Protein AF-A0A7C4XS37-F1 (afdb_monomer_lite)

pLDDT: mean 78.34, std 14.73, range [43.69, 95.88]

Secondary structure (DSSP, 8-state):
-HHHHHHHHHHHHHHHHHHHHHHHHHHHHSTTHHHHHHHHHHHHHHHHHHHHHHHHHHHHHHHHHHTTS-------SSSSS-SS-HHHHHHHHHHHHHHS---HHHHHHHHT-SS--HHHHHHHHHTT-

Radius of gyration: 19.51 Å; chains: 1; bounding box: 53×21×56 Å

Sequence (129 aa):
AFSLFLTYVCVSFLSRVREYYADRHSASVVENGSQKLSVALAKIVHAAKNMKRARKDMQHLNAFKALFITDPDRAEAESTTLSVMATSSDQKLVEEIVSQKLTWIDRINEIFSTHPHVIKRIKALQNLS

Foldseek 3Di:
DVVVVVVLLVLLVVLAVVVLVVQVVQCVVDDNRLLVVLLVLLVVVVVVVVVVVVVVVVVVVVVCVVVVNDDPPPDPPPDPDPDDPDPVVSVVSSVVLLVDDCDPVNVVVSSVDSYHDSSVSSVSSVVVD

Structure (mmCIF, N/CA/C/O backbone):
data_AF-A0A7C4XS37-F1
#
_entry.id   AF-A0A7C4XS37-F1
#
loop_
_atom_site.group_PDB
_atom_site.id
_atom_site.type_symbol
_atom_site.label_atom_id
_atom_site.label_alt_id
_atom_site.label_comp_id
_atom_site.label_asym_id
_atom_site.label_entity_id
_atom_site.label_seq_id
_atom_site.pdbx_PDB_ins_code
_atom_site.Cartn_x
_atom_site.Cartn_y
_atom_site.Cartn_z
_atom_site.occupancy
_atom_site.B_iso_or_equiv
_atom_site.auth_seq_id
_atom_site.auth_comp_id
_atom_site.auth_asym_id
_atom_site.auth_atom_id
_atom_site.pdbx_PDB_model_num
ATOM 1 N N . ALA A 1 1 ? 29.223 -5.910 -3.529 1.00 73.56 1 ALA A N 1
ATOM 2 C CA . ALA A 1 1 ? 28.266 -5.048 -2.798 1.00 73.56 1 ALA A CA 1
ATOM 3 C C . ALA A 1 1 ? 27.371 -4.235 -3.741 1.00 73.56 1 ALA A C 1
ATOM 5 O O . ALA A 1 1 ? 26.161 -4.409 -3.689 1.00 73.56 1 ALA A O 1
ATOM 6 N N . PHE A 1 2 ? 27.933 -3.423 -4.649 1.00 87.62 2 PHE A N 1
ATOM 7 C CA . PHE A 1 2 ? 27.158 -2.568 -5.569 1.00 87.62 2 PHE A CA 1
ATOM 8 C C . PHE A 1 2 ? 26.144 -3.328 -6.452 1.00 87.62 2 PHE A C 1
ATOM 10 O O . PHE A 1 2 ? 24.991 -2.925 -6.551 1.00 87.62 2 PHE A O 1
ATOM 17 N N . SER A 1 3 ? 26.533 -4.477 -7.016 1.00 91.75 3 SER A N 1
ATOM 18 C CA . SER A 1 3 ? 25.642 -5.307 -7.850 1.00 91.75 3 SER A CA 1
ATOM 19 C C . SER A 1 3 ? 24.405 -5.839 -7.097 1.00 91.75 3 SER A C 1
ATOM 21 O O . SER A 1 3 ? 23.301 -5.816 -7.642 1.00 91.75 3 SER A O 1
ATOM 23 N N . LEU A 1 4 ? 24.548 -6.244 -5.828 1.00 92.38 4 LEU A N 1
ATOM 24 C CA . LEU A 1 4 ? 23.422 -6.720 -5.007 1.00 92.38 4 LEU A CA 1
ATOM 25 C C . LEU A 1 4 ? 22.457 -5.583 -4.662 1.00 92.38 4 LEU A C 1
ATOM 27 O O . LEU A 1 4 ? 21.244 -5.764 -4.711 1.00 92.38 4 LEU A O 1
ATOM 31 N N . PHE A 1 5 ? 23.001 -4.402 -4.366 1.00 90.06 5 PHE A N 1
ATOM 32 C CA . PHE A 1 5 ? 22.204 -3.205 -4.123 1.00 90.06 5 PHE A CA 1
ATOM 33 C C . PHE A 1 5 ? 21.405 -2.796 -5.368 1.00 90.06 5 PHE A C 1
ATOM 35 O O . PHE A 1 5 ? 20.200 -2.570 -5.277 1.00 90.06 5 PHE A O 1
ATOM 42 N N . LEU A 1 6 ? 22.045 -2.774 -6.542 1.00 92.31 6 LEU A N 1
ATOM 43 C CA . LEU A 1 6 ? 21.371 -2.473 -7.805 1.00 92.31 6 LEU A CA 1
ATOM 44 C C . LEU A 1 6 ? 20.249 -3.480 -8.092 1.00 92.31 6 LEU A C 1
ATOM 46 O O . LEU A 1 6 ? 19.129 -3.087 -8.413 1.00 92.31 6 LEU A O 1
ATOM 50 N N . THR A 1 7 ? 20.529 -4.769 -7.893 1.00 92.31 7 THR A N 1
ATOM 51 C CA . THR A 1 7 ? 19.535 -5.840 -8.045 1.00 92.31 7 THR A CA 1
ATOM 52 C C . THR A 1 7 ? 18.341 -5.621 -7.113 1.00 92.31 7 THR A C 1
ATOM 54 O O . THR A 1 7 ? 17.200 -5.677 -7.564 1.00 92.31 7 THR A O 1
ATOM 57 N N . TYR A 1 8 ? 18.578 -5.301 -5.837 1.00 90.62 8 TYR A N 1
ATOM 58 C CA . TYR A 1 8 ? 17.514 -5.027 -4.867 1.00 90.62 8 TYR A CA 1
ATOM 59 C C . TYR A 1 8 ? 16.614 -3.856 -5.293 1.00 90.62 8 TYR A C 1
ATOM 61 O O . TYR A 1 8 ? 15.387 -3.978 -5.271 1.00 90.62 8 TYR A O 1
ATOM 69 N N . VAL A 1 9 ? 17.205 -2.741 -5.737 1.00 89.56 9 VAL A N 1
ATOM 70 C CA . VAL A 1 9 ? 16.447 -1.569 -6.202 1.00 89.56 9 VAL A CA 1
ATOM 71 C C . VAL A 1 9 ? 15.595 -1.915 -7.427 1.00 89.56 9 VAL A C 1
ATOM 73 O O . VAL A 1 9 ? 14.409 -1.576 -7.459 1.00 89.56 9 VAL A O 1
ATOM 76 N N . CYS A 1 10 ? 16.155 -2.635 -8.404 1.00 90.62 10 CYS A N 1
ATOM 77 C CA . CYS A 1 10 ? 15.421 -3.088 -9.586 1.00 90.62 10 CYS A CA 1
ATOM 78 C C . CYS A 1 10 ? 14.248 -4.009 -9.218 1.00 90.62 10 CYS A C 1
ATOM 80 O O . CYS A 1 10 ? 13.129 -3.790 -9.681 1.00 90.62 10 CYS A O 1
ATOM 82 N N . VAL A 1 11 ? 14.469 -5.001 -8.350 1.00 91.44 11 VAL A N 1
ATOM 83 C CA . VAL A 1 11 ? 13.422 -5.940 -7.911 1.00 91.44 11 VAL A CA 1
ATOM 84 C C . VAL A 1 11 ? 12.299 -5.217 -7.162 1.00 91.44 11 VAL A C 1
ATOM 86 O O . VAL A 1 11 ? 11.120 -5.464 -7.429 1.00 91.44 11 VAL A O 1
ATOM 89 N N . SER A 1 12 ? 12.634 -4.287 -6.262 1.00 87.69 12 SER A N 1
ATOM 90 C CA . SER A 1 12 ? 11.639 -3.482 -5.539 1.00 87.69 12 SER A CA 1
ATOM 91 C C . SER A 1 12 ? 10.838 -2.572 -6.481 1.00 87.69 12 SER A C 1
ATOM 93 O O . SER A 1 12 ? 9.618 -2.437 -6.351 1.00 87.69 12 SER A O 1
ATOM 95 N N . PHE A 1 13 ? 11.487 -1.975 -7.485 1.00 89.25 13 PHE A N 1
ATOM 96 C CA . PHE A 1 13 ? 10.797 -1.195 -8.513 1.00 89.25 13 PHE A CA 1
ATOM 97 C C . PHE A 1 13 ? 9.816 -2.050 -9.329 1.00 89.25 13 PHE A C 1
ATOM 99 O O . PHE A 1 13 ? 8.639 -1.699 -9.424 1.00 89.25 13 PHE A O 1
ATOM 106 N N . LEU A 1 14 ? 10.263 -3.195 -9.855 1.00 92.19 14 LEU A N 1
ATOM 107 C CA . LEU A 1 14 ? 9.414 -4.102 -10.638 1.00 92.19 14 LEU A CA 1
ATOM 108 C C . LEU A 1 14 ? 8.238 -4.645 -9.818 1.00 92.19 14 LEU A C 1
ATOM 110 O O . LEU A 1 14 ? 7.123 -4.738 -10.331 1.00 92.19 14 LEU A O 1
ATOM 114 N N . SER A 1 15 ? 8.459 -4.931 -8.532 1.00 91.62 15 SER A N 1
ATOM 115 C CA . SER A 1 15 ? 7.397 -5.347 -7.609 1.00 91.62 15 SER A CA 1
ATOM 116 C C . SER A 1 15 ? 6.290 -4.295 -7.526 1.00 91.62 15 SER A C 1
ATOM 118 O O . SER A 1 15 ? 5.119 -4.629 -7.684 1.00 91.62 15 SER A O 1
ATOM 1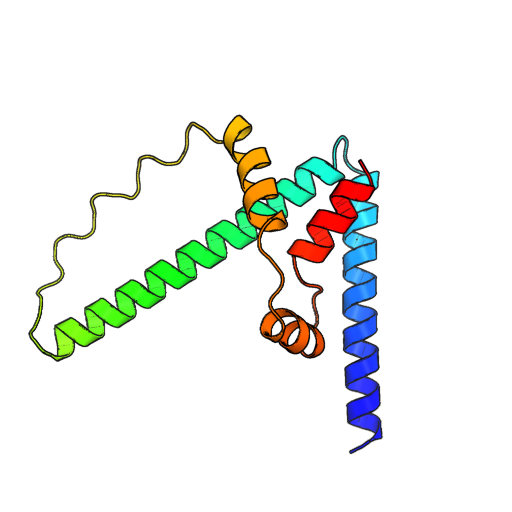20 N N . ARG A 1 16 ? 6.641 -3.009 -7.388 1.00 90.44 16 ARG A N 1
ATOM 121 C CA . ARG A 1 16 ? 5.655 -1.916 -7.345 1.00 90.44 16 ARG A CA 1
ATOM 122 C C . ARG A 1 16 ? 4.904 -1.744 -8.664 1.00 90.44 16 ARG A C 1
ATOM 124 O O . ARG A 1 16 ? 3.690 -1.565 -8.641 1.00 90.44 16 ARG A O 1
ATOM 131 N N . VAL A 1 17 ? 5.595 -1.832 -9.803 1.00 93.12 17 VAL A N 1
ATOM 132 C CA . VAL A 1 17 ? 4.959 -1.768 -11.135 1.00 93.12 17 VAL A CA 1
ATOM 133 C C . VAL A 1 17 ? 3.930 -2.886 -11.304 1.00 93.12 17 VAL A C 1
ATOM 135 O O . VAL A 1 17 ? 2.816 -2.636 -11.765 1.00 93.12 17 VAL A O 1
ATOM 138 N N . ARG A 1 18 ? 4.269 -4.105 -10.876 1.00 95.12 18 ARG A N 1
ATOM 139 C CA . ARG A 1 18 ? 3.362 -5.256 -10.918 1.00 95.12 18 ARG A CA 1
ATOM 140 C C . ARG A 1 18 ? 2.090 -5.022 -10.098 1.00 95.12 18 ARG A C 1
ATOM 142 O O . ARG A 1 18 ? 1.009 -5.345 -10.578 1.00 95.12 18 ARG A O 1
ATOM 149 N N . GLU A 1 19 ? 2.197 -4.444 -8.901 1.00 91.94 19 GLU A N 1
ATOM 150 C CA . GLU A 1 19 ? 1.024 -4.118 -8.071 1.00 91.94 19 GLU A CA 1
ATOM 151 C C . GLU A 1 19 ? 0.097 -3.110 -8.768 1.00 91.94 19 GLU A C 1
ATOM 153 O O . GLU A 1 19 ? -1.110 -3.325 -8.818 1.00 91.94 19 GLU A O 1
ATOM 158 N N . TYR A 1 20 ? 0.646 -2.053 -9.380 1.00 93.06 20 TYR A N 1
ATOM 159 C CA . TYR A 1 20 ? -0.163 -1.084 -10.131 1.00 93.06 20 TYR A CA 1
ATOM 160 C C . TYR A 1 20 ? -0.857 -1.704 -11.345 1.00 93.06 20 TYR A C 1
ATOM 162 O O . TYR A 1 20 ? -1.997 -1.352 -11.654 1.00 93.06 20 TYR A O 1
ATOM 170 N N . TYR A 1 21 ? -0.182 -2.625 -12.033 1.00 94.69 21 TYR A N 1
ATOM 171 C CA . TYR A 1 21 ? -0.787 -3.368 -13.132 1.00 94.69 21 TYR A CA 1
ATOM 172 C C . TYR A 1 21 ? -1.933 -4.260 -12.641 1.00 94.69 21 TYR A C 1
ATOM 174 O O . TYR A 1 21 ? -3.010 -4.248 -13.234 1.00 94.69 21 TYR A O 1
ATOM 182 N N . ALA A 1 22 ? -1.731 -4.979 -11.534 1.00 94.00 22 ALA A N 1
ATOM 183 C CA . ALA A 1 22 ? -2.761 -5.817 -10.927 1.00 94.00 22 ALA A CA 1
ATOM 184 C C . ALA A 1 22 ? -3.980 -4.994 -10.476 1.00 94.00 22 ALA A C 1
ATOM 186 O O . ALA A 1 22 ? -5.114 -5.389 -10.746 1.00 94.00 22 ALA A O 1
ATOM 187 N N . ASP A 1 23 ? -3.757 -3.828 -9.863 1.00 94.94 23 ASP A N 1
ATOM 188 C CA . ASP A 1 23 ? -4.814 -2.900 -9.447 1.00 94.94 23 ASP A CA 1
ATOM 189 C C . ASP A 1 23 ? -5.628 -2.394 -10.643 1.00 94.94 23 ASP A C 1
ATOM 191 O O . ASP A 1 23 ? -6.858 -2.453 -10.632 1.00 94.94 23 ASP A O 1
ATOM 195 N N . ARG A 1 24 ? -4.948 -1.950 -11.709 1.00 94.00 24 ARG A N 1
ATOM 196 C CA . ARG A 1 24 ? -5.586 -1.517 -12.963 1.00 94.00 24 ARG A CA 1
ATOM 197 C C . ARG A 1 24 ? -6.400 -2.631 -13.604 1.00 94.00 24 ARG A C 1
ATOM 199 O O . ARG A 1 24 ? -7.543 -2.402 -13.983 1.00 94.00 24 ARG A O 1
ATOM 206 N N . HIS A 1 25 ? -5.815 -3.818 -13.726 1.00 95.88 25 HIS A N 1
ATOM 207 C CA . HIS A 1 25 ? -6.476 -4.959 -14.345 1.00 95.88 25 HIS A CA 1
ATOM 208 C C . HIS A 1 25 ? -7.715 -5.387 -13.548 1.00 95.88 25 HIS A C 1
ATOM 210 O O . HIS A 1 25 ? -8.790 -5.561 -14.119 1.00 95.88 25 HIS A O 1
ATOM 216 N N . SER A 1 26 ? -7.600 -5.460 -12.220 1.00 92.44 26 SER A N 1
ATOM 217 C CA . SER A 1 26 ? -8.724 -5.782 -11.332 1.00 92.44 26 SER A CA 1
ATOM 218 C C . SER A 1 26 ? -9.845 -4.746 -11.441 1.00 92.44 26 SER A C 1
ATOM 220 O O . SER A 1 26 ? -11.019 -5.107 -11.481 1.00 92.44 26 SER A O 1
ATOM 222 N N . ALA A 1 27 ? -9.489 -3.461 -11.545 1.00 94.75 27 ALA A N 1
ATOM 223 C CA . ALA A 1 27 ? -10.453 -2.385 -11.735 1.00 94.75 27 ALA A CA 1
ATOM 224 C C . ALA A 1 27 ? -11.158 -2.442 -13.101 1.00 94.75 27 ALA A C 1
ATOM 226 O O . ALA A 1 27 ? -12.324 -2.072 -13.173 1.00 94.75 27 ALA A O 1
ATOM 227 N N . SER A 1 28 ? -10.484 -2.908 -14.162 1.00 94.12 28 SER A N 1
ATOM 228 C CA . SER A 1 28 ? -11.068 -2.998 -15.510 1.00 94.12 28 SER A CA 1
ATOM 229 C C . SER A 1 28 ? -11.947 -4.227 -15.740 1.00 94.12 28 SER A C 1
ATOM 231 O O . SER A 1 28 ? -12.815 -4.197 -16.603 1.00 94.12 28 SER A O 1
ATOM 233 N N . VAL A 1 29 ? -11.703 -5.322 -15.013 1.00 95.69 29 VAL A N 1
ATOM 234 C CA . VAL A 1 29 ? -12.439 -6.586 -15.198 1.00 95.69 29 VAL A CA 1
ATOM 235 C C . VAL A 1 29 ? -13.748 -6.603 -14.404 1.00 95.69 29 VAL A C 1
ATOM 237 O O . VAL A 1 29 ? -14.713 -7.241 -14.815 1.00 95.69 29 VAL A O 1
ATOM 240 N N . VAL A 1 30 ? -13.796 -5.910 -13.263 1.00 92.81 30 VAL A N 1
ATOM 241 C CA . VAL A 1 30 ? -14.952 -5.905 -12.358 1.00 92.81 30 VAL A CA 1
ATOM 242 C C . VAL A 1 30 ? -15.767 -4.626 -12.540 1.00 92.81 30 VAL A C 1
ATOM 244 O O . VAL A 1 30 ? -15.217 -3.528 -12.542 1.00 92.81 30 VAL A O 1
ATOM 247 N N . GLU A 1 31 ? -17.094 -4.743 -12.602 1.00 91.88 31 GLU A N 1
ATOM 248 C CA . GLU A 1 31 ? -17.992 -3.583 -12.614 1.00 91.88 31 GLU A CA 1
ATOM 249 C C . GLU A 1 31 ? -17.822 -2.734 -11.342 1.00 91.88 31 GLU A C 1
ATOM 251 O O . GLU A 1 31 ? -17.878 -3.258 -10.218 1.00 91.88 31 GLU A O 1
ATOM 256 N N . ASN A 1 32 ? -17.622 -1.421 -11.513 1.00 90.31 32 ASN A N 1
ATOM 257 C CA . ASN A 1 32 ? -17.252 -0.488 -10.440 1.00 90.31 32 ASN A CA 1
ATOM 258 C C . ASN A 1 32 ? -16.013 -0.966 -9.650 1.00 90.31 32 ASN A C 1
ATOM 260 O O . ASN A 1 32 ? -15.907 -0.775 -8.435 1.00 90.31 32 ASN A O 1
ATOM 264 N N . GLY A 1 33 ? -15.080 -1.639 -10.336 1.00 90.75 33 GLY A N 1
ATOM 265 C CA . GLY A 1 33 ? -13.925 -2.299 -9.734 1.00 90.75 33 GLY A CA 1
ATOM 266 C C . GLY A 1 33 ? -12.961 -1.335 -9.046 1.00 90.75 33 GLY A C 1
ATOM 267 O O . GLY A 1 33 ? -12.459 -1.650 -7.969 1.00 90.75 33 GLY A O 1
ATOM 268 N N . SER A 1 34 ? -12.755 -0.137 -9.600 1.00 93.31 34 SER A N 1
ATOM 269 C CA . SER A 1 34 ? -11.955 0.928 -8.974 1.00 93.31 34 SER A CA 1
ATOM 270 C C . SER A 1 34 ? -12.508 1.328 -7.598 1.00 93.31 34 SER A C 1
ATOM 272 O O . SER A 1 34 ? -11.773 1.354 -6.603 1.00 93.31 34 SER A O 1
ATOM 274 N N . GLN A 1 35 ? -13.819 1.565 -7.509 1.00 91.75 35 GLN A N 1
ATOM 275 C CA . GLN A 1 35 ? -14.498 1.906 -6.260 1.00 91.75 35 GLN A CA 1
ATOM 276 C C . GLN A 1 35 ? -14.449 0.745 -5.257 1.00 91.75 35 GLN A C 1
ATOM 278 O O . GLN A 1 35 ? -14.028 0.928 -4.117 1.00 91.75 35 GLN A O 1
ATOM 283 N N . LYS A 1 36 ? -14.796 -0.476 -5.677 1.00 92.56 36 LYS A N 1
ATOM 284 C CA . LYS A 1 36 ? -14.772 -1.656 -4.795 1.00 92.56 36 LYS A CA 1
ATOM 285 C C . LYS A 1 36 ? -13.370 -1.941 -4.251 1.00 92.56 36 LYS A C 1
ATOM 287 O O . LYS A 1 36 ? -13.216 -2.219 -3.062 1.00 92.56 36 LYS A O 1
ATOM 292 N N . LEU A 1 37 ? -12.342 -1.830 -5.095 1.00 93.62 37 LEU A N 1
ATOM 293 C CA . LEU A 1 37 ? -10.958 -2.077 -4.698 1.00 93.62 37 LEU A CA 1
ATOM 294 C C . LEU A 1 37 ? -10.434 -0.992 -3.750 1.00 93.62 37 LEU A C 1
ATOM 296 O O . LEU A 1 37 ? -9.780 -1.314 -2.760 1.00 93.62 37 LEU A O 1
ATOM 300 N N . SER A 1 38 ? -10.756 0.282 -3.993 1.00 92.19 38 SER A N 1
ATOM 301 C CA . SER A 1 38 ? -10.390 1.367 -3.071 1.00 92.19 38 SER A CA 1
ATOM 302 C C . SER A 1 38 ? -11.023 1.203 -1.684 1.00 92.19 38 SER A C 1
ATOM 304 O O . SER A 1 38 ? -10.316 1.338 -0.682 1.00 92.19 38 SER A O 1
ATOM 306 N N . VAL A 1 39 ? -12.302 0.816 -1.608 1.00 92.06 39 VAL A N 1
ATOM 307 C CA . VAL A 1 39 ? -12.986 0.488 -0.344 1.00 92.06 39 VAL A CA 1
ATOM 308 C C . VAL A 1 39 ? -12.337 -0.715 0.346 1.00 92.06 39 VAL A C 1
ATOM 310 O O . VAL A 1 39 ? -12.095 -0.682 1.553 1.00 92.06 39 VAL A O 1
ATOM 313 N N . ALA A 1 40 ? -12.007 -1.771 -0.399 1.00 90.56 40 ALA A N 1
ATOM 314 C CA . ALA A 1 40 ? -11.343 -2.947 0.159 1.00 90.56 40 ALA A CA 1
ATOM 315 C C . ALA A 1 40 ? -9.970 -2.596 0.760 1.00 90.56 40 ALA A C 1
ATOM 317 O O . ALA A 1 40 ? -9.677 -2.965 1.899 1.00 90.56 40 ALA A O 1
ATOM 318 N N . LEU A 1 41 ? -9.153 -1.822 0.038 1.00 90.31 41 LEU A N 1
ATOM 319 C CA . LEU A 1 41 ? -7.861 -1.335 0.528 1.00 90.31 41 LEU A CA 1
ATOM 320 C C . LEU A 1 41 ? -8.017 -0.467 1.784 1.00 90.31 41 LEU A C 1
ATOM 322 O O . LEU A 1 41 ? -7.246 -0.615 2.735 1.00 90.31 41 LEU A O 1
ATOM 326 N N . ALA A 1 42 ? -9.032 0.398 1.815 1.00 87.88 42 ALA A N 1
ATOM 327 C CA . ALA A 1 42 ? -9.354 1.219 2.975 1.00 87.88 42 ALA A CA 1
ATOM 328 C C . ALA A 1 42 ? -9.696 0.366 4.211 1.00 87.88 42 ALA A C 1
ATOM 330 O O . ALA A 1 42 ? -9.122 0.573 5.284 1.00 87.88 42 ALA A O 1
ATOM 331 N N . LYS A 1 43 ? -10.547 -0.655 4.055 1.00 87.38 43 LYS A N 1
ATOM 332 C CA . LYS A 1 43 ? -10.900 -1.598 5.130 1.00 87.38 43 LYS A CA 1
ATOM 333 C C . LYS A 1 43 ? -9.693 -2.366 5.657 1.00 87.38 43 LYS A C 1
ATOM 335 O O . LYS A 1 43 ? -9.546 -2.491 6.871 1.00 87.38 43 LYS A O 1
ATOM 340 N N . ILE A 1 44 ? -8.807 -2.833 4.773 1.00 84.75 44 ILE A N 1
ATOM 341 C CA . ILE A 1 44 ? -7.579 -3.546 5.165 1.00 84.75 44 ILE A CA 1
ATOM 342 C C . ILE A 1 44 ? -6.689 -2.648 6.029 1.00 84.75 44 ILE A C 1
ATOM 344 O O . ILE A 1 44 ? -6.238 -3.069 7.094 1.00 84.75 44 ILE A O 1
ATOM 348 N N . VAL A 1 45 ? -6.458 -1.400 5.609 1.00 84.94 45 VAL A N 1
ATOM 349 C CA . VAL A 1 45 ? -5.639 -0.447 6.375 1.00 84.94 45 VAL A CA 1
ATOM 350 C C . VAL A 1 45 ? -6.282 -0.120 7.720 1.00 84.94 45 VAL A C 1
ATOM 352 O O . VAL A 1 45 ? -5.594 -0.110 8.742 1.00 84.94 45 VAL A O 1
ATOM 355 N N . HIS A 1 46 ? -7.595 0.110 7.741 1.00 83.94 46 HIS A N 1
ATOM 356 C CA . HIS A 1 46 ? -8.334 0.383 8.969 1.00 83.94 46 HIS A CA 1
ATOM 357 C C . HIS A 1 46 ? -8.256 -0.795 9.955 1.00 83.94 46 HIS A C 1
ATOM 359 O O . HIS A 1 46 ? -7.881 -0.612 11.115 1.00 83.94 46 HIS A O 1
ATOM 365 N N . ALA A 1 47 ? -8.508 -2.020 9.485 1.00 77.56 47 ALA A N 1
ATOM 366 C CA . ALA A 1 47 ? -8.396 -3.233 10.291 1.00 77.56 47 ALA A CA 1
ATOM 367 C C . ALA A 1 47 ? -6.964 -3.444 10.812 1.00 77.56 47 ALA A C 1
ATOM 369 O O . ALA A 1 47 ? -6.771 -3.707 11.999 1.00 77.56 47 ALA A O 1
ATOM 370 N N . ALA A 1 48 ? -5.945 -3.253 9.967 1.00 75.31 48 ALA A N 1
ATOM 371 C CA . ALA A 1 48 ? -4.542 -3.353 10.370 1.00 75.31 48 ALA A CA 1
ATOM 372 C C . ALA A 1 48 ? -4.165 -2.325 11.451 1.00 75.31 48 ALA A C 1
ATOM 374 O O . ALA A 1 48 ? -3.457 -2.653 12.408 1.00 75.31 48 ALA A O 1
ATOM 375 N N . LYS A 1 49 ? -4.671 -1.090 11.343 1.00 76.44 49 LYS A N 1
ATOM 376 C CA . LYS A 1 49 ? -4.474 -0.035 12.347 1.00 76.44 49 LYS A CA 1
ATOM 377 C C . LYS A 1 49 ? -5.132 -0.399 13.679 1.00 76.44 49 LYS A C 1
ATOM 379 O O . LYS A 1 49 ? -4.487 -0.241 14.717 1.00 76.44 49 LYS A O 1
ATOM 384 N N . ASN A 1 50 ? -6.359 -0.922 13.660 1.00 76.00 50 ASN A N 1
ATOM 385 C CA . ASN A 1 50 ? -7.049 -1.377 14.869 1.00 76.00 50 ASN A CA 1
ATOM 386 C C . ASN A 1 50 ? -6.334 -2.560 15.530 1.00 76.00 50 ASN A C 1
ATOM 388 O O . ASN A 1 50 ? -6.105 -2.521 16.735 1.00 76.00 50 ASN A O 1
ATOM 392 N N . MET A 1 51 ? -5.879 -3.551 14.757 1.00 72.38 51 MET A N 1
ATOM 393 C CA . MET A 1 51 ? -5.081 -4.664 15.291 1.00 72.38 51 MET A CA 1
ATOM 394 C C . MET A 1 51 ? -3.778 -4.180 15.942 1.00 72.38 51 MET A C 1
ATOM 396 O O . MET A 1 51 ? -3.405 -4.645 17.020 1.00 72.38 51 MET A O 1
ATOM 400 N N . LYS A 1 52 ? -3.087 -3.209 15.327 1.00 72.25 52 LYS A N 1
ATOM 401 C CA . LYS A 1 52 ? -1.869 -2.617 15.901 1.00 72.25 52 LYS A CA 1
ATOM 402 C C . LYS A 1 52 ? -2.152 -1.874 17.210 1.00 72.25 52 LYS A C 1
ATOM 404 O O . LYS A 1 52 ? -1.344 -1.973 18.132 1.00 72.25 52 LYS A O 1
ATOM 409 N N . ARG A 1 53 ? -3.267 -1.138 17.290 1.00 73.50 53 ARG A N 1
ATOM 410 C CA . ARG A 1 53 ? -3.714 -0.457 18.518 1.00 73.50 53 ARG A CA 1
ATOM 411 C C . ARG A 1 53 ? -4.021 -1.465 19.621 1.00 73.50 53 ARG A C 1
ATOM 413 O O . ARG A 1 53 ? -3.357 -1.408 20.643 1.00 73.50 53 ARG A O 1
ATOM 420 N N . ALA A 1 54 ? -4.862 -2.462 19.351 1.00 74.31 54 ALA A N 1
ATOM 421 C CA . ALA A 1 54 ? -5.194 -3.514 20.313 1.00 74.31 54 ALA A CA 1
ATOM 422 C C . ALA A 1 54 ? -3.946 -4.234 20.854 1.00 74.31 54 ALA A C 1
ATOM 424 O O . ALA A 1 54 ? -3.804 -4.425 22.059 1.00 74.31 54 ALA A O 1
ATOM 425 N N . ARG A 1 55 ? -2.979 -4.566 19.983 1.00 74.75 55 ARG A N 1
ATOM 426 C CA . ARG A 1 55 ? -1.697 -5.149 20.412 1.00 74.75 55 ARG A CA 1
ATOM 427 C C . ARG A 1 55 ? -0.895 -4.201 21.306 1.00 74.75 55 ARG A C 1
ATOM 429 O O . ARG A 1 55 ? -0.295 -4.653 22.277 1.00 74.75 55 ARG A O 1
ATOM 436 N N . LYS A 1 56 ? -0.839 -2.913 20.963 1.00 74.38 56 LYS A N 1
ATOM 437 C CA . LYS A 1 56 ? -0.138 -1.896 21.755 1.00 74.38 56 LYS A CA 1
ATOM 438 C C . LYS A 1 56 ? -0.812 -1.718 23.120 1.00 74.38 56 LYS A C 1
ATOM 440 O O . LYS A 1 56 ? -0.113 -1.682 24.125 1.00 74.38 56 LYS A O 1
ATOM 445 N N . ASP A 1 57 ? -2.137 -1.689 23.162 1.00 76.19 57 ASP A N 1
ATOM 446 C CA . ASP A 1 57 ? -2.913 -1.565 24.397 1.00 76.19 57 ASP A CA 1
ATOM 447 C C . ASP A 1 57 ? -2.698 -2.789 25.293 1.00 76.19 57 ASP A C 1
ATOM 449 O O . ASP A 1 57 ? -2.362 -2.631 26.460 1.00 76.19 57 ASP A O 1
ATOM 453 N N . MET A 1 58 ? -2.719 -4.007 24.738 1.00 72.19 58 MET A N 1
ATOM 454 C CA . MET A 1 58 ? -2.328 -5.221 25.468 1.00 72.19 58 MET A CA 1
ATOM 455 C C . MET A 1 58 ? -0.888 -5.160 25.998 1.00 72.19 58 MET A C 1
ATOM 457 O O . MET A 1 58 ? -0.626 -5.571 27.126 1.00 72.19 58 MET A O 1
ATOM 461 N N . GLN A 1 59 ? 0.065 -4.641 25.217 1.00 73.06 59 GLN A N 1
ATOM 462 C CA . GLN A 1 59 ? 1.446 -4.453 25.678 1.00 73.06 59 GLN A CA 1
ATOM 463 C C . GLN A 1 59 ? 1.539 -3.439 26.825 1.00 73.06 59 GLN A C 1
ATOM 465 O O . GLN A 1 59 ? 2.269 -3.681 27.784 1.00 73.06 59 GLN A O 1
ATOM 470 N N . HIS A 1 60 ? 0.785 -2.339 26.763 1.00 73.06 60 HIS A N 1
ATOM 471 C CA . HIS A 1 60 ? 0.718 -1.364 27.848 1.00 73.06 60 HIS A CA 1
ATOM 472 C C . HIS A 1 60 ? 0.068 -1.953 29.100 1.00 73.06 60 HIS A C 1
ATOM 474 O O . HIS A 1 60 ? 0.642 -1.826 30.176 1.00 73.06 60 HIS A O 1
ATOM 480 N N . LEU A 1 61 ? -1.062 -2.652 28.970 1.00 72.06 61 LEU A N 1
ATOM 481 C CA . LEU A 1 61 ? -1.725 -3.337 30.084 1.00 72.06 61 LEU A CA 1
ATOM 482 C C . LEU A 1 61 ? -0.787 -4.349 30.756 1.00 72.06 61 LEU A C 1
ATOM 484 O O . LEU A 1 61 ? -0.694 -4.379 31.979 1.00 72.06 61 LEU A O 1
ATOM 488 N N . ASN A 1 62 ? -0.014 -5.107 29.973 1.00 69.81 62 ASN A N 1
ATOM 489 C CA . ASN A 1 62 ? 1.009 -6.010 30.506 1.00 69.81 62 ASN A CA 1
ATOM 490 C C . ASN A 1 62 ? 2.133 -5.266 31.249 1.00 69.81 62 ASN A C 1
ATOM 492 O O . ASN A 1 62 ? 2.596 -5.743 32.283 1.00 69.81 62 ASN A O 1
ATOM 496 N N . ALA A 1 63 ? 2.561 -4.097 30.763 1.00 74.19 63 ALA A N 1
ATOM 497 C CA . ALA A 1 63 ? 3.559 -3.275 31.448 1.00 74.19 63 ALA A CA 1
ATOM 498 C C . ALA A 1 63 ? 3.025 -2.685 32.770 1.00 74.19 63 ALA A C 1
ATOM 500 O O . ALA A 1 63 ? 3.738 -2.690 33.770 1.00 74.19 63 ALA A O 1
ATOM 501 N N . PHE A 1 64 ? 1.763 -2.245 32.814 1.00 69.38 64 PHE A N 1
ATOM 502 C CA . PHE A 1 64 ? 1.116 -1.780 34.049 1.00 69.38 64 PHE A CA 1
ATOM 503 C C . PHE A 1 64 ? 0.852 -2.922 35.043 1.00 69.38 64 PHE A C 1
ATOM 505 O O . PHE A 1 64 ? 1.023 -2.720 36.245 1.00 69.38 64 PHE A O 1
ATOM 512 N N . LYS A 1 65 ? 0.532 -4.131 34.556 1.00 66.62 65 LYS A N 1
ATOM 513 C CA . LYS A 1 65 ? 0.453 -5.355 35.370 1.00 66.62 65 LYS A CA 1
ATOM 514 C C . LYS A 1 65 ? 1.799 -5.683 36.018 1.00 66.62 65 LYS A C 1
ATOM 516 O O . LYS A 1 65 ? 1.848 -5.949 37.213 1.00 66.62 65 LYS A O 1
ATOM 521 N N . ALA A 1 66 ? 2.892 -5.628 35.253 1.00 72.88 66 ALA A N 1
ATOM 522 C CA . ALA A 1 66 ? 4.240 -5.874 35.774 1.00 72.88 66 ALA A CA 1
ATOM 523 C C . ALA A 1 66 ? 4.652 -4.871 36.869 1.00 72.88 66 ALA A C 1
ATOM 525 O O . ALA A 1 66 ? 5.452 -5.205 37.739 1.00 72.88 66 ALA A O 1
ATOM 526 N N . LEU A 1 67 ? 4.087 -3.662 36.845 1.00 80.38 67 LEU A N 1
ATOM 527 C CA . LEU A 1 67 ? 4.319 -2.613 37.839 1.00 80.38 67 LEU A CA 1
ATOM 528 C C . LEU A 1 67 ? 3.289 -2.609 38.989 1.00 80.38 67 LEU A C 1
ATOM 530 O O . LEU A 1 67 ? 3.326 -1.696 39.807 1.00 80.38 67 LEU A O 1
ATOM 534 N N . PHE A 1 68 ? 2.378 -3.592 39.068 1.00 69.81 68 PHE A N 1
ATOM 535 C CA . PHE A 1 68 ? 1.274 -3.643 40.047 1.00 69.81 68 PHE A CA 1
ATOM 536 C C . PHE A 1 68 ? 0.352 -2.403 40.042 1.00 69.81 68 PHE A C 1
ATOM 538 O O . PHE A 1 68 ? -0.296 -2.097 41.039 1.00 69.81 68 PHE A O 1
ATOM 545 N N . ILE A 1 69 ? 0.266 -1.677 38.921 1.00 72.00 69 ILE A N 1
ATOM 546 C CA . ILE A 1 69 ? -0.509 -0.428 38.827 1.00 72.00 69 ILE A CA 1
ATOM 547 C C . ILE A 1 69 ? -2.003 -0.700 38.553 1.00 72.00 69 ILE A C 1
ATOM 549 O O . ILE A 1 69 ? -2.849 0.111 38.928 1.00 72.00 69 ILE A O 1
ATOM 553 N N . THR A 1 70 ? -2.375 -1.806 37.887 1.00 56.72 70 THR A N 1
ATOM 554 C CA . THR A 1 70 ? -3.786 -2.108 37.540 1.00 56.72 70 THR A CA 1
ATOM 555 C C . THR A 1 70 ? -4.039 -3.613 37.352 1.00 56.72 70 THR A C 1
ATOM 557 O O . THR A 1 70 ? -3.188 -4.306 36.794 1.00 56.72 70 THR A O 1
ATOM 560 N N . ASP A 1 71 ? -5.213 -4.100 37.778 1.00 57.16 71 ASP A N 1
ATOM 561 C CA . ASP A 1 71 ? -5.693 -5.482 37.593 1.00 57.16 71 ASP A CA 1
ATOM 562 C C . ASP A 1 71 ? -6.635 -5.574 36.365 1.00 57.16 71 ASP A C 1
ATOM 564 O O . ASP A 1 71 ? -7.672 -4.896 36.342 1.00 57.16 71 ASP A O 1
ATOM 568 N N . PRO A 1 72 ? -6.275 -6.306 35.292 1.00 59.78 72 PRO A N 1
ATOM 569 C CA . PRO A 1 72 ? -6.983 -6.249 34.019 1.00 59.78 72 PRO A CA 1
ATOM 570 C C . PRO A 1 72 ? -8.090 -7.310 33.929 1.00 59.78 72 PRO A C 1
ATOM 572 O O . PRO A 1 72 ? -7.917 -8.309 33.241 1.00 59.78 72 PRO A O 1
ATOM 575 N N . ASP A 1 73 ? -9.243 -7.058 34.554 1.00 51.28 73 ASP A N 1
ATOM 576 C CA . ASP A 1 73 ? -10.428 -7.938 34.454 1.00 51.28 73 ASP A CA 1
ATOM 577 C C . ASP A 1 73 ? -11.700 -7.215 33.951 1.00 51.28 73 ASP A C 1
ATOM 579 O O . ASP A 1 73 ? -12.828 -7.592 34.259 1.00 51.28 73 ASP A O 1
ATOM 583 N N . ARG A 1 74 ? -11.560 -6.125 33.172 1.00 53.78 7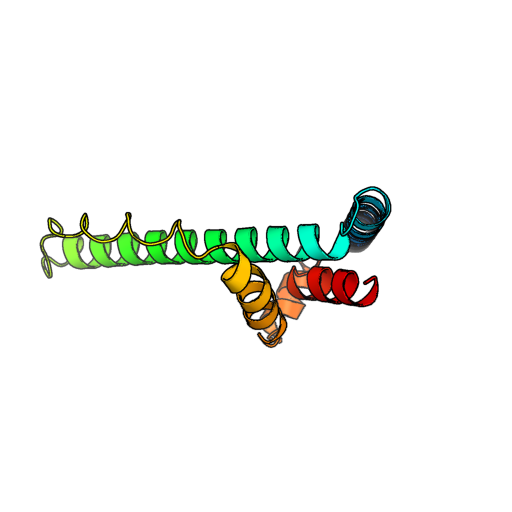4 ARG A N 1
ATOM 584 C CA . ARG A 1 74 ? -12.715 -5.315 32.708 1.00 53.78 74 ARG A CA 1
ATOM 585 C C . ARG A 1 74 ? -12.665 -4.837 31.249 1.00 53.78 74 ARG A C 1
ATOM 587 O O . ARG A 1 74 ? -12.990 -3.684 30.984 1.00 53.78 74 ARG A O 1
ATOM 594 N N . ALA A 1 75 ? -12.286 -5.684 30.292 1.00 47.31 75 ALA A N 1
ATOM 595 C CA . ALA A 1 75 ? -12.129 -5.261 28.888 1.00 47.31 75 ALA A CA 1
ATOM 596 C C . ALA A 1 75 ? -12.965 -6.054 27.863 1.00 47.31 75 ALA A C 1
ATOM 598 O O . ALA A 1 75 ? -12.556 -6.184 26.713 1.00 47.31 75 ALA A O 1
ATOM 599 N N . GLU A 1 76 ? -14.134 -6.574 28.248 1.00 46.84 76 GLU A N 1
ATOM 600 C CA . GLU A 1 76 ? -14.973 -7.389 27.347 1.00 46.84 76 GLU A CA 1
ATOM 601 C C . GLU A 1 76 ? -16.185 -6.647 26.737 1.00 46.84 76 GLU A C 1
ATOM 603 O O . GLU A 1 76 ? -16.988 -7.244 26.029 1.00 46.84 76 GLU A O 1
ATOM 608 N N . ALA A 1 77 ? -16.340 -5.337 26.963 1.00 47.56 77 ALA A N 1
ATOM 609 C CA . ALA A 1 77 ? -17.620 -4.654 26.720 1.00 47.56 77 ALA A CA 1
ATOM 610 C C . ALA A 1 77 ? -17.797 -3.908 25.374 1.00 47.56 77 ALA A C 1
ATOM 612 O O . ALA A 1 77 ? -18.850 -3.311 25.177 1.00 47.56 77 ALA A O 1
ATOM 613 N N . GLU A 1 78 ? -16.846 -3.915 24.431 1.00 44.22 78 GLU A N 1
ATOM 614 C CA . GLU A 1 78 ? -16.928 -3.014 23.253 1.00 44.22 78 GLU A CA 1
ATOM 615 C C . GLU A 1 78 ? -16.716 -3.677 21.876 1.00 44.22 78 GLU A C 1
ATOM 617 O O . GLU A 1 78 ? -16.273 -3.033 20.926 1.00 44.22 78 GLU A O 1
ATOM 622 N N . SER A 1 79 ? -17.038 -4.963 21.711 1.00 45.53 79 SER A N 1
ATOM 623 C CA . SER A 1 79 ? -16.826 -5.664 20.428 1.00 45.53 79 SER A CA 1
ATOM 624 C C . SER A 1 79 ? -18.052 -5.738 19.501 1.00 45.53 79 SER A C 1
ATOM 626 O O . SER A 1 79 ? -17.911 -6.148 18.349 1.00 45.53 79 SER A O 1
ATOM 628 N N . THR A 1 80 ? -19.250 -5.326 19.933 1.00 43.69 80 THR A N 1
ATOM 629 C CA . THR A 1 80 ? -20.507 -5.733 19.263 1.00 43.69 80 THR A CA 1
ATOM 630 C C . THR A 1 80 ? -21.289 -4.649 18.509 1.00 43.69 80 THR A C 1
ATOM 632 O O . THR A 1 80 ? -22.311 -4.967 17.907 1.00 43.69 80 THR A O 1
ATOM 635 N N . THR A 1 81 ? -20.835 -3.393 18.429 1.00 43.94 81 THR A N 1
ATOM 636 C CA . THR A 1 81 ? -21.661 -2.289 17.875 1.00 43.94 81 THR A CA 1
ATOM 637 C C . THR A 1 81 ? -21.306 -1.803 16.459 1.00 43.94 81 THR A C 1
ATOM 639 O O . THR A 1 81 ? -21.937 -0.874 15.963 1.00 43.94 81 THR A O 1
ATOM 642 N N . LEU A 1 82 ? -20.350 -2.418 15.750 1.00 48.81 82 LEU A N 1
ATOM 643 C CA . LEU A 1 82 ? -19.753 -1.818 14.536 1.00 48.81 82 LEU A CA 1
ATOM 644 C C . LEU A 1 82 ? -20.225 -2.362 13.169 1.00 48.81 82 LEU A C 1
ATOM 646 O O . LEU A 1 82 ? -19.716 -1.924 12.140 1.00 48.81 82 LEU A O 1
ATOM 650 N N . SER A 1 83 ? -21.189 -3.287 13.108 1.00 47.66 83 SER A N 1
ATOM 651 C CA . SER A 1 83 ? -21.468 -4.039 11.864 1.00 47.66 83 SER A CA 1
ATOM 652 C C . SER A 1 83 ? -22.511 -3.419 10.903 1.00 47.66 83 SER A C 1
ATOM 654 O O . SER A 1 83 ? -22.531 -3.762 9.724 1.00 47.66 83 SER A O 1
ATOM 656 N N . VAL A 1 84 ? -23.376 -2.486 11.332 1.00 44.50 84 VAL A N 1
ATOM 657 C CA . VAL A 1 84 ? -24.634 -2.200 10.584 1.00 44.50 84 VAL A CA 1
ATOM 658 C C . VAL A 1 84 ? -24.647 -0.889 9.758 1.00 44.50 84 VAL A C 1
ATOM 660 O O . VAL A 1 84 ? -25.542 -0.689 8.946 1.00 44.50 84 VAL A O 1
ATOM 663 N N . MET A 1 85 ? -23.631 -0.017 9.835 1.00 45.59 85 MET A N 1
ATOM 664 C CA . MET A 1 85 ? -23.590 1.272 9.089 1.00 45.59 85 MET A CA 1
ATOM 665 C C . MET A 1 85 ? -22.665 1.288 7.846 1.00 45.59 85 MET A C 1
ATOM 667 O O . MET A 1 85 ? -22.263 2.351 7.370 1.00 45.59 85 MET A O 1
ATOM 671 N N . ALA A 1 86 ? -22.302 0.117 7.317 1.00 54.34 86 ALA A N 1
ATOM 672 C CA . ALA A 1 86 ? -21.121 -0.063 6.467 1.00 54.34 86 ALA A CA 1
ATOM 673 C C . ALA A 1 86 ? -21.128 0.679 5.110 1.00 54.34 86 ALA A C 1
ATOM 675 O O . ALA A 1 86 ? -20.100 1.214 4.718 1.00 54.34 86 ALA A O 1
ATOM 676 N N . THR A 1 87 ? -22.241 0.797 4.384 1.00 50.97 87 THR A N 1
ATOM 677 C CA . THR A 1 87 ? -22.191 1.280 2.983 1.00 50.97 87 THR A CA 1
ATOM 678 C C . THR A 1 87 ? -21.961 2.790 2.845 1.00 50.97 87 THR A C 1
ATOM 680 O O . THR A 1 87 ? -21.121 3.212 2.053 1.00 50.97 87 THR A O 1
ATOM 683 N N . SER A 1 88 ? -22.628 3.619 3.652 1.00 55.59 88 SER A N 1
ATOM 684 C CA . SER A 1 88 ? -22.386 5.075 3.704 1.00 55.59 88 SER A CA 1
ATOM 685 C C . SER A 1 88 ? -21.084 5.429 4.436 1.00 55.59 88 SER A C 1
ATOM 687 O O . SER A 1 88 ? -20.551 6.529 4.280 1.00 55.59 88 SER A O 1
ATOM 689 N N . SER A 1 89 ? -20.589 4.508 5.269 1.00 68.62 89 SER A N 1
ATOM 690 C CA . SER A 1 89 ? -19.331 4.633 6.008 1.00 68.62 89 SER A CA 1
ATOM 691 C C . SER A 1 89 ? -18.116 4.333 5.128 1.00 68.62 89 SER A C 1
ATOM 693 O O . SER A 1 89 ? -17.098 5.007 5.259 1.00 68.62 89 SER A O 1
ATOM 695 N N . ASP A 1 90 ? -18.233 3.397 4.187 1.00 79.69 90 ASP A N 1
ATOM 696 C CA . ASP A 1 90 ? -17.120 2.925 3.362 1.00 79.69 90 ASP A CA 1
ATOM 697 C C . ASP A 1 90 ? -16.494 4.030 2.502 1.00 79.69 90 ASP A C 1
ATOM 699 O O . ASP A 1 90 ? -15.272 4.174 2.465 1.00 79.69 90 ASP A O 1
ATOM 703 N N . GLN A 1 91 ? -17.313 4.859 1.850 1.00 79.69 91 GLN A N 1
ATOM 704 C CA . GLN A 1 91 ? -16.800 5.958 1.027 1.00 79.69 91 GLN A CA 1
ATOM 705 C C . GLN A 1 91 ? -16.130 7.044 1.888 1.00 79.69 91 GLN A C 1
ATOM 707 O O . GLN A 1 91 ? -15.076 7.565 1.522 1.00 79.69 91 GLN A O 1
ATOM 712 N N . LYS A 1 92 ? -16.692 7.323 3.073 1.00 84.31 92 LYS A N 1
ATOM 713 C CA . LYS A 1 92 ? -16.093 8.239 4.056 1.00 84.31 92 LYS A CA 1
ATOM 714 C C . LYS A 1 92 ? -14.761 7.706 4.585 1.00 84.31 92 LYS A C 1
ATOM 716 O O . LYS A 1 92 ? -13.829 8.480 4.770 1.00 84.31 92 LYS A O 1
ATOM 721 N N . LEU A 1 93 ? -14.646 6.392 4.777 1.00 83.25 93 LEU A N 1
ATOM 722 C CA . LEU A 1 93 ? -13.404 5.741 5.194 1.00 83.25 93 LEU A CA 1
ATOM 723 C C . LEU A 1 93 ? -12.309 5.885 4.128 1.00 83.25 93 LEU A C 1
ATOM 725 O O . LEU A 1 93 ? -11.150 6.146 4.452 1.00 83.25 93 LEU A O 1
ATOM 729 N N . VAL A 1 94 ? -12.669 5.743 2.848 1.00 84.62 94 VAL A N 1
ATOM 730 C CA . VAL A 1 94 ? -11.739 5.985 1.736 1.00 84.62 94 VAL A CA 1
ATOM 731 C C . VAL A 1 94 ? -11.254 7.437 1.752 1.00 84.62 94 VAL A C 1
ATOM 733 O O . VAL A 1 94 ? -10.046 7.667 1.690 1.00 84.62 94 VAL A O 1
ATOM 736 N N . GLU A 1 95 ? -12.152 8.415 1.894 1.00 85.94 95 GLU A N 1
ATOM 737 C CA . GLU A 1 95 ? -11.783 9.835 2.009 1.00 85.94 95 GLU A CA 1
ATOM 738 C C . GLU A 1 95 ? -10.897 10.133 3.225 1.00 85.94 95 GLU A C 1
ATOM 740 O O . GLU A 1 95 ? -9.904 10.857 3.109 1.00 85.94 95 GLU A O 1
ATOM 745 N N . GLU A 1 96 ? -11.188 9.544 4.385 1.00 85.88 96 GLU A N 1
ATOM 746 C CA . GLU A 1 96 ? -10.368 9.689 5.591 1.00 85.88 96 GLU A CA 1
ATOM 747 C C . GLU A 1 96 ? -8.941 9.162 5.369 1.00 85.88 96 GLU A C 1
ATOM 749 O O . GLU A 1 96 ? -7.959 9.764 5.807 1.00 85.88 96 GLU A O 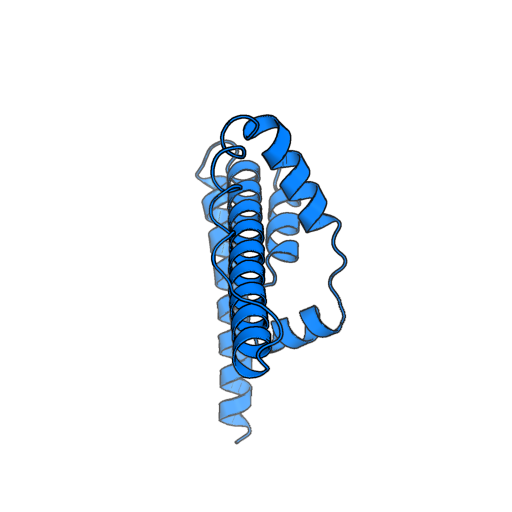1
ATOM 754 N N . ILE A 1 97 ? -8.789 8.044 4.657 1.00 83.12 97 ILE A N 1
ATOM 755 C CA . ILE A 1 97 ? -7.473 7.460 4.371 1.00 83.12 97 ILE A CA 1
ATOM 756 C C . ILE A 1 97 ? -6.734 8.246 3.283 1.00 83.12 97 ILE A C 1
ATOM 758 O O . ILE A 1 97 ? -5.518 8.408 3.362 1.00 83.12 97 ILE A O 1
ATOM 762 N N . VAL A 1 98 ? -7.438 8.767 2.279 1.00 86.38 98 VAL A N 1
ATOM 763 C CA . VAL A 1 98 ? -6.835 9.564 1.196 1.00 86.38 98 VAL A CA 1
ATOM 764 C C . VAL A 1 98 ? -6.412 10.956 1.669 1.00 86.38 98 VAL A C 1
ATOM 766 O O . VAL A 1 98 ? -5.394 11.478 1.195 1.00 86.38 98 VAL A O 1
ATOM 769 N N . SER A 1 99 ? -7.169 11.548 2.598 1.00 84.94 99 SER A N 1
ATOM 770 C CA . SER A 1 99 ? -6.882 12.858 3.197 1.00 84.94 99 SER A CA 1
ATOM 771 C C . SER A 1 99 ? -5.699 12.829 4.167 1.00 84.94 99 SER A C 1
ATOM 773 O O . SER A 1 99 ? -5.066 13.866 4.391 1.00 84.94 99 SER A O 1
ATOM 775 N N . GLN A 1 100 ? -5.323 11.653 4.682 1.00 80.50 100 GLN A N 1
ATOM 776 C CA . GLN A 1 100 ? -4.085 11.494 5.439 1.00 80.50 100 GLN A CA 1
ATOM 777 C C . GLN A 1 100 ? -2.880 11.870 4.568 1.00 80.50 100 GLN A C 1
ATOM 779 O O . GLN A 1 100 ? -2.630 11.319 3.491 1.00 80.50 100 GLN A O 1
ATOM 784 N N . LYS A 1 101 ? -2.107 12.851 5.040 1.00 72.69 101 LYS A N 1
ATOM 785 C CA . LYS A 1 101 ? -0.882 13.276 4.364 1.00 72.69 101 LYS A CA 1
ATOM 786 C C . LYS A 1 101 ? 0.180 12.193 4.532 1.00 72.69 101 LYS A C 1
ATOM 788 O O . LYS A 1 101 ? 0.512 11.820 5.650 1.00 72.69 101 LYS A O 1
ATOM 793 N N . LEU A 1 102 ? 0.746 11.748 3.410 1.00 76.06 102 LEU A N 1
ATOM 794 C CA . LEU A 1 102 ? 1.953 10.923 3.400 1.00 76.06 102 LEU A CA 1
ATOM 795 C C . LEU A 1 102 ? 3.091 11.696 4.064 1.00 76.06 102 LEU A C 1
ATOM 797 O O . LEU A 1 102 ? 3.557 12.703 3.513 1.00 76.06 102 LEU A O 1
ATOM 801 N N . THR A 1 103 ? 3.546 11.210 5.213 1.00 77.88 103 THR A N 1
ATOM 802 C CA . THR A 1 103 ? 4.686 11.783 5.924 1.00 77.88 103 THR A CA 1
ATOM 803 C C . THR A 1 103 ? 5.967 11.499 5.140 1.00 77.88 103 THR A C 1
ATOM 805 O O . THR A 1 103 ? 6.050 10.548 4.360 1.00 77.88 103 THR A O 1
ATOM 808 N N . TRP A 1 104 ? 7.008 12.307 5.344 1.00 60.31 104 TRP A N 1
ATOM 809 C CA . TRP A 1 104 ? 8.340 12.038 4.788 1.00 60.31 104 TRP A CA 1
ATOM 810 C C . TRP 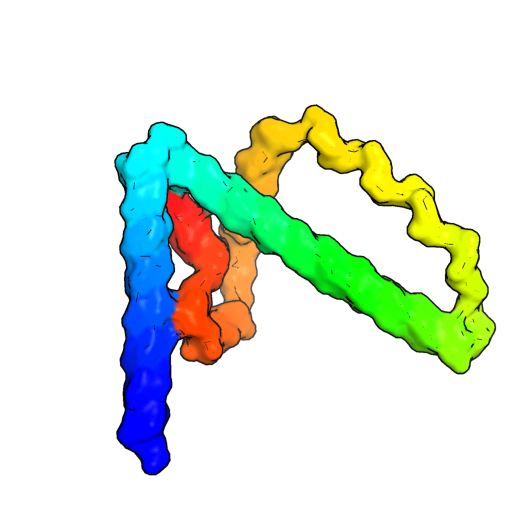A 1 104 ? 8.867 10.653 5.187 1.00 60.31 104 TRP A C 1
ATOM 812 O O . TRP A 1 104 ? 9.441 9.955 4.356 1.00 60.31 104 TRP A O 1
ATOM 822 N N . ILE A 1 105 ? 8.576 10.222 6.417 1.00 65.62 105 ILE A N 1
ATOM 823 C CA . ILE A 1 105 ? 8.909 8.887 6.929 1.00 65.62 105 ILE A CA 1
ATOM 824 C C . ILE A 1 105 ? 8.197 7.796 6.118 1.00 65.62 105 ILE A C 1
ATOM 826 O O . ILE A 1 105 ? 8.835 6.822 5.731 1.00 65.62 105 ILE A O 1
ATOM 830 N N . ASP A 1 106 ? 6.919 7.984 5.780 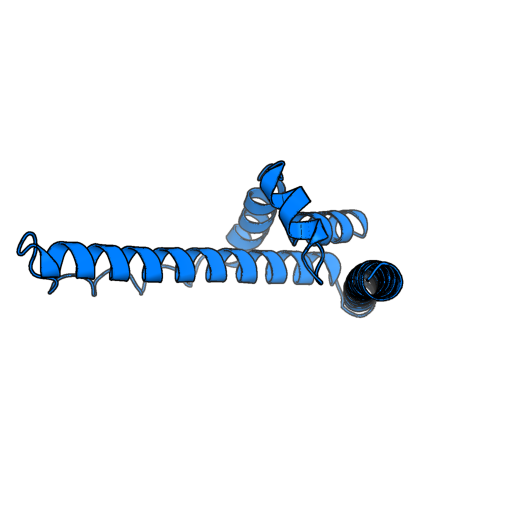1.00 73.00 106 ASP A N 1
ATOM 831 C CA . ASP A 1 106 ? 6.149 7.012 4.991 1.00 73.00 106 ASP A CA 1
ATOM 832 C C . ASP A 1 106 ? 6.719 6.858 3.576 1.00 73.00 106 ASP A C 1
ATOM 834 O O . ASP A 1 106 ? 6.769 5.753 3.038 1.00 73.00 106 ASP A O 1
ATOM 838 N N . ARG A 1 107 ? 7.215 7.954 2.983 1.00 72.69 107 ARG A N 1
ATOM 839 C CA . ARG A 1 107 ? 7.879 7.922 1.669 1.00 72.69 107 ARG A CA 1
ATOM 840 C C . ARG A 1 107 ? 9.224 7.210 1.718 1.00 72.69 107 ARG A C 1
ATOM 842 O O . ARG A 1 107 ? 9.535 6.470 0.792 1.00 72.69 107 ARG A O 1
ATOM 849 N N . ILE A 1 108 ? 10.012 7.429 2.770 1.00 64.75 108 ILE A N 1
ATOM 850 C CA . ILE A 1 108 ? 11.300 6.747 2.951 1.00 64.75 108 ILE A CA 1
ATOM 851 C C . ILE A 1 108 ? 11.063 5.257 3.192 1.00 64.75 108 ILE A C 1
ATOM 853 O O . ILE A 1 108 ? 11.708 4.428 2.560 1.00 64.75 108 ILE A O 1
ATOM 857 N N . ASN A 1 109 ? 10.086 4.905 4.027 1.00 72.31 109 ASN A N 1
ATOM 858 C CA . ASN A 1 109 ? 9.734 3.513 4.282 1.00 72.31 109 ASN A CA 1
ATOM 859 C C . ASN A 1 109 ? 9.208 2.809 3.019 1.00 72.31 109 ASN A C 1
ATOM 861 O O . ASN A 1 109 ? 9.466 1.627 2.816 1.00 72.31 109 ASN A O 1
ATOM 865 N N . GLU A 1 110 ? 8.532 3.535 2.123 1.00 73.44 110 GLU A N 1
ATOM 866 C CA . GLU A 1 110 ? 8.124 3.002 0.820 1.00 73.44 110 GLU A CA 1
ATOM 867 C C . GLU A 1 110 ? 9.319 2.635 -0.074 1.00 73.44 110 GLU A C 1
ATOM 869 O O . GLU A 1 110 ? 9.238 1.664 -0.818 1.00 73.44 110 GLU A O 1
ATOM 874 N N . ILE A 1 111 ? 10.439 3.364 -0.002 1.00 66.56 111 ILE A N 1
ATOM 875 C CA . ILE A 1 111 ? 11.650 3.051 -0.787 1.00 66.56 111 ILE A CA 1
ATOM 876 C C . ILE A 1 111 ? 12.229 1.686 -0.382 1.00 66.56 111 ILE A C 1
ATOM 878 O O . ILE A 1 111 ? 12.769 0.973 -1.228 1.00 66.56 111 ILE A O 1
ATOM 882 N N . PHE A 1 112 ? 12.051 1.297 0.881 1.00 64.81 112 PHE A N 1
ATOM 883 C CA . PHE A 1 112 ? 12.453 -0.007 1.414 1.00 64.81 112 PHE A CA 1
ATOM 884 C C . PHE A 1 112 ? 11.329 -1.058 1.374 1.00 64.81 112 PHE A C 1
ATOM 886 O O . PHE A 1 112 ? 11.533 -2.201 1.782 1.00 64.81 112 PHE A O 1
ATOM 893 N N . SER A 1 113 ? 10.150 -0.696 0.861 1.00 73.56 113 SER A N 1
ATOM 894 C CA . SER A 1 113 ? 8.992 -1.579 0.735 1.00 73.56 113 SER A CA 1
ATOM 895 C C . SER A 1 113 ? 8.908 -2.169 -0.670 1.00 73.56 113 SER A C 1
ATOM 897 O O . SER A 1 113 ? 9.103 -1.482 -1.671 1.00 73.56 113 SER A O 1
ATOM 899 N N . THR A 1 114 ? 8.535 -3.444 -0.760 1.00 78.25 114 THR A N 1
ATOM 900 C CA . THR A 1 114 ? 8.216 -4.112 -2.033 1.00 78.25 114 THR A CA 1
ATOM 901 C C . THR A 1 114 ? 6.847 -3.707 -2.587 1.00 78.25 114 THR A C 1
ATOM 903 O O . THR A 1 114 ? 6.557 -3.960 -3.755 1.00 78.25 114 THR A O 1
ATOM 906 N N . HIS A 1 115 ? 6.013 -3.055 -1.770 1.00 79.69 115 HIS A N 1
ATOM 907 C CA . HIS A 1 115 ? 4.661 -2.632 -2.129 1.00 79.69 115 HIS A CA 1
ATOM 908 C C . HIS A 1 115 ? 4.528 -1.104 -2.121 1.00 79.69 115 HIS A C 1
ATOM 910 O O . HIS A 1 115 ? 5.055 -0.453 -1.209 1.00 79.69 115 HIS A O 1
ATOM 916 N N . PRO A 1 116 ? 3.800 -0.518 -3.093 1.00 84.19 116 PRO A N 1
ATOM 917 C CA . PRO A 1 116 ? 3.524 0.909 -3.096 1.00 84.19 116 PRO A CA 1
ATOM 918 C C . PRO A 1 116 ? 2.580 1.258 -1.945 1.00 84.19 116 PRO A C 1
ATOM 920 O O . PRO A 1 116 ? 1.720 0.464 -1.554 1.00 84.19 116 PRO A O 1
ATOM 923 N N . HIS A 1 117 ? 2.719 2.468 -1.406 1.00 87.56 117 HIS A N 1
ATOM 924 C CA . HIS A 1 117 ? 1.892 2.908 -0.289 1.00 87.56 117 HIS A CA 1
ATOM 925 C C . HIS A 1 117 ? 0.400 2.882 -0.662 1.00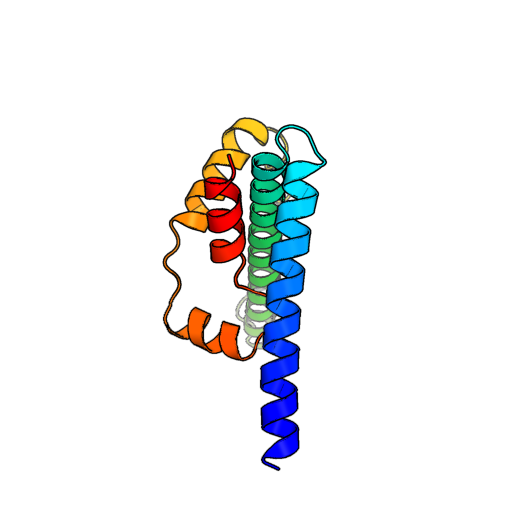 87.56 117 HIS A C 1
ATOM 927 O O . HIS A 1 117 ? 0.011 3.376 -1.723 1.00 87.56 117 HIS A O 1
ATOM 933 N N . VAL A 1 118 ? -0.457 2.371 0.231 1.00 86.62 118 VAL A N 1
ATOM 934 C CA . VAL A 1 118 ? -1.892 2.163 -0.046 1.00 86.62 118 VAL A CA 1
ATOM 935 C C . VAL A 1 118 ? -2.594 3.448 -0.495 1.00 86.62 118 VAL A C 1
ATOM 937 O O . VAL A 1 118 ? -3.328 3.430 -1.473 1.00 86.62 118 VAL A O 1
ATOM 940 N N . ILE A 1 119 ? -2.295 4.590 0.129 1.00 88.19 119 ILE A N 1
ATOM 941 C CA . ILE A 1 119 ? -2.808 5.909 -0.297 1.00 88.19 119 ILE A CA 1
ATOM 942 C C . ILE A 1 119 ? -2.513 6.204 -1.780 1.00 88.19 119 ILE A C 1
ATOM 944 O O . ILE A 1 119 ? -3.374 6.732 -2.480 1.00 88.19 119 ILE A O 1
ATOM 948 N N . LYS A 1 120 ? -1.321 5.858 -2.293 1.00 89.75 120 LYS A N 1
ATOM 949 C CA . LYS A 1 120 ? -0.991 6.052 -3.716 1.00 89.75 120 LYS A CA 1
ATOM 950 C C . LYS A 1 120 ? -1.800 5.117 -4.611 1.00 89.75 120 LYS A C 1
ATOM 952 O O . LYS A 1 120 ? -2.213 5.537 -5.685 1.00 89.75 120 LYS A O 1
ATOM 957 N N . ARG A 1 121 ? -2.033 3.878 -4.166 1.00 91.69 121 ARG A N 1
ATOM 958 C CA . ARG A 1 121 ? -2.877 2.901 -4.873 1.00 91.69 121 ARG A CA 1
ATOM 959 C C . ARG A 1 121 ? -4.325 3.381 -4.947 1.00 91.69 121 ARG A C 1
ATOM 961 O O . ARG A 1 121 ? -4.881 3.451 -6.033 1.00 91.69 121 ARG A O 1
ATOM 968 N N . ILE A 1 122 ? -4.899 3.814 -3.821 1.00 89.94 122 ILE A N 1
ATOM 969 C CA . ILE A 1 122 ? -6.270 4.345 -3.758 1.00 89.94 122 ILE A CA 1
ATOM 970 C C . ILE A 1 122 ? -6.424 5.575 -4.661 1.00 89.94 122 ILE A C 1
ATOM 972 O O . ILE A 1 122 ? -7.368 5.631 -5.441 1.00 89.94 122 ILE A O 1
ATOM 976 N N . LYS A 1 123 ? -5.479 6.525 -4.626 1.00 91.06 123 LYS A N 1
ATOM 977 C CA . LYS A 1 123 ? -5.498 7.692 -5.527 1.00 91.06 123 LYS A CA 1
ATOM 978 C C . LYS A 1 123 ? -5.420 7.289 -6.999 1.00 91.06 123 LYS A C 1
ATOM 980 O O . LYS A 1 123 ? -6.148 7.834 -7.819 1.00 91.06 123 LYS A O 1
ATOM 985 N N . ALA A 1 124 ? -4.563 6.325 -7.336 1.00 91.31 124 ALA A N 1
ATOM 986 C CA . ALA A 1 124 ? -4.477 5.809 -8.699 1.00 91.31 124 ALA A CA 1
ATOM 987 C C . ALA A 1 124 ? -5.800 5.170 -9.150 1.00 91.31 124 ALA A C 1
ATOM 989 O O . ALA A 1 124 ? -6.195 5.372 -10.290 1.00 91.31 124 ALA A O 1
ATOM 990 N N . LEU A 1 125 ? -6.498 4.458 -8.261 1.00 90.75 125 LEU A N 1
ATOM 991 C CA . LEU A 1 125 ? -7.809 3.867 -8.541 1.00 90.75 125 LEU A CA 1
ATOM 992 C C . LEU A 1 125 ? -8.914 4.920 -8.689 1.00 90.75 125 LEU A C 1
ATOM 994 O O . LEU A 1 125 ? -9.744 4.785 -9.579 1.00 90.75 125 LEU A O 1
ATOM 998 N N . GLN A 1 126 ? -8.909 5.975 -7.870 1.00 88.56 126 GLN A N 1
ATOM 999 C CA . GLN A 1 126 ? -9.861 7.087 -7.990 1.00 88.56 126 GLN A CA 1
ATOM 1000 C C . GLN A 1 126 ? -9.720 7.833 -9.321 1.00 88.56 126 GLN A C 1
ATOM 1002 O O . GLN A 1 126 ? -10.723 8.241 -9.883 1.00 88.56 126 GLN A O 1
ATOM 1007 N N . ASN A 1 127 ? -8.502 7.944 -9.857 1.00 89.19 127 ASN A N 1
ATOM 1008 C CA . ASN A 1 127 ? -8.258 8.556 -11.168 1.00 89.19 127 ASN A CA 1
ATOM 1009 C C . ASN A 1 127 ? -8.714 7.688 -12.362 1.00 89.19 127 ASN A C 1
ATOM 1011 O O . ASN A 1 127 ? -8.609 8.137 -13.501 1.00 89.19 127 ASN A O 1
ATOM 1015 N N . LEU A 1 128 ? -9.119 6.432 -12.134 1.00 84.69 128 LEU A N 1
ATOM 1016 C CA . LEU A 1 128 ? -9.631 5.524 -13.173 1.00 84.69 128 LEU A CA 1
ATOM 1017 C C . LEU A 1 128 ? -11.164 5.468 -13.221 1.00 84.69 128 LEU A C 1
ATOM 1019 O O . LEU A 1 128 ? -11.700 4.859 -14.145 1.00 84.69 128 LEU A O 1
ATOM 1023 N N . SER A 1 129 ? -11.835 6.013 -12.202 1.00 71.31 129 SER A N 1
ATOM 1024 C CA . SER A 1 129 ? -13.292 6.162 -12.138 1.00 71.31 129 SER A CA 1
ATOM 1025 C C . SER A 1 129 ? -13.724 7.478 -12.765 1.00 71.31 129 SER A C 1
ATOM 1027 O O . SER A 1 129 ? -14.907 7.516 -13.161 1.00 71.31 129 SER A O 1
#